Protein AF-A0A8T4PT41-F1 (afdb_monomer_lite)

Radius of gyration: 22.17 Å; chains: 1; bounding box: 47×34×64 Å

Secondary structure (DSSP, 8-state):
---------HHHHHHHHH-TTS-HHHHHHHHHHHHHHHHHT---HHHHHTTS-HHHHHHHHS--HHHHHHHHHHHHHHHHHHHHHHHHHS-----

Sequence (95 aa):
MAHITLSISDEIYREIKSYPQIKWSEAAREGIRKQLSQLKGVISGKELLKRLSPETQKALLELPDSKWIEGYNKMKEGEKRRLKLLTQVLPSKKK

Foldseek 3Di:
DDDDDDDDDPVVVVVVVVCPVDPVVVVVVVVVVVVVCVVVVHDDPVRVLVPDDPVVNVCVVVDDVVVVVVVVVVVVVVVVVVVVVVVVPDPPPDD

Structure (mmCIF, N/CA/C/O backbone):
data_AF-A0A8T4PT41-F1
#
_entry.id   AF-A0A8T4PT41-F1
#
loop_
_atom_site.group_PDB
_atom_site.id
_atom_site.type_symbol
_atom_site.label_atom_id
_atom_site.label_alt_id
_atom_site.label_comp_id
_atom_site.label_asym_id
_atom_site.label_entity_id
_atom_site.label_seq_id
_atom_site.pdbx_PDB_ins_code
_atom_site.Cartn_x
_atom_site.Cartn_y
_atom_site.Cartn_z
_atom_site.occupancy
_atom_site.B_iso_or_equiv
_atom_site.auth_seq_id
_atom_site.auth_comp_id
_atom_site.auth_asym_id
_atom_site.auth_atom_id
_atom_site.pdbx_PDB_model_num
ATOM 1 N N . MET A 1 1 ? -17.515 15.371 -2.299 1.00 66.94 1 MET A N 1
ATOM 2 C CA . MET A 1 1 ? -17.036 14.393 -1.295 1.00 66.94 1 MET A CA 1
ATOM 3 C C . MET A 1 1 ? -18.156 13.387 -1.087 1.00 66.94 1 MET A C 1
ATOM 5 O O . MET A 1 1 ? -19.300 13.817 -1.059 1.00 66.94 1 MET A O 1
ATOM 9 N N . ALA A 1 2 ? -17.874 12.085 -1.049 1.00 81.31 2 ALA A N 1
ATOM 10 C CA . ALA A 1 2 ? -18.911 11.076 -0.823 1.00 81.31 2 ALA A CA 1
ATOM 11 C C . ALA A 1 2 ? -18.999 10.758 0.673 1.00 81.31 2 ALA A C 1
ATOM 13 O O . ALA A 1 2 ? -17.964 10.623 1.329 1.00 81.31 2 ALA A O 1
ATOM 14 N N . HIS A 1 3 ? -20.218 10.644 1.195 1.00 87.62 3 HIS A N 1
ATOM 15 C CA . HIS A 1 3 ? -20.478 10.250 2.575 1.00 87.62 3 HIS A CA 1
ATOM 16 C C . HIS A 1 3 ? -21.026 8.829 2.578 1.00 87.62 3 HIS A C 1
ATOM 18 O O . HIS A 1 3 ? -21.936 8.515 1.814 1.00 87.62 3 HIS A O 1
ATOM 24 N N . ILE A 1 4 ? -20.448 7.978 3.419 1.00 86.88 4 ILE A N 1
ATOM 25 C CA . ILE A 1 4 ? -20.920 6.615 3.633 1.00 86.88 4 ILE A CA 1
ATOM 26 C C . ILE A 1 4 ? -21.193 6.426 5.120 1.00 86.88 4 ILE A C 1
ATOM 28 O O . ILE A 1 4 ? -20.423 6.896 5.958 1.00 86.88 4 ILE A O 1
ATOM 32 N N . THR A 1 5 ? -22.280 5.730 5.429 1.00 89.25 5 THR A N 1
ATOM 33 C CA . THR A 1 5 ? -22.591 5.273 6.783 1.00 89.25 5 THR A CA 1
ATOM 34 C C . THR A 1 5 ? -22.280 3.786 6.841 1.00 89.25 5 THR A C 1
ATOM 36 O O . THR A 1 5 ? -22.713 3.033 5.970 1.00 89.25 5 THR A O 1
ATOM 39 N N . LEU A 1 6 ? -21.496 3.368 7.832 1.00 87.06 6 LEU A N 1
ATOM 40 C CA . LEU A 1 6 ? -21.105 1.974 8.030 1.00 87.06 6 LEU A CA 1
ATOM 41 C C . LEU A 1 6 ? -21.789 1.430 9.278 1.00 87.06 6 LEU A C 1
ATOM 43 O O . LEU A 1 6 ? -21.683 2.021 10.352 1.00 87.06 6 LEU A O 1
ATOM 47 N N . SER A 1 7 ? -22.456 0.290 9.134 1.00 92.06 7 SER A N 1
ATOM 48 C CA . SER A 1 7 ? -22.923 -0.500 10.268 1.00 92.06 7 SER A CA 1
ATOM 49 C C . SER A 1 7 ? -21.758 -1.324 10.812 1.00 92.06 7 SER A C 1
ATOM 51 O O . SER A 1 7 ? -21.108 -2.053 10.065 1.00 92.06 7 SER A O 1
ATOM 53 N N . ILE A 1 8 ? -21.495 -1.200 12.109 1.00 92.25 8 ILE A N 1
ATOM 54 C CA . ILE A 1 8 ? -20.489 -1.970 12.850 1.00 92.25 8 ILE A CA 1
ATOM 55 C C . ILE A 1 8 ? -21.145 -2.567 14.095 1.00 92.25 8 ILE A C 1
ATOM 57 O O . ILE A 1 8 ? -22.199 -2.089 14.514 1.00 92.25 8 ILE A O 1
ATOM 61 N N . SER A 1 9 ? -20.547 -3.606 14.679 1.00 96.62 9 SER A N 1
ATOM 62 C CA . SER A 1 9 ? -21.049 -4.167 15.935 1.00 96.62 9 SER A CA 1
ATOM 63 C C . SER A 1 9 ? -20.890 -3.171 17.088 1.00 96.62 9 SER A C 1
ATOM 65 O O . SER A 1 9 ? -19.962 -2.355 17.105 1.00 96.62 9 SER A O 1
ATOM 67 N N . AS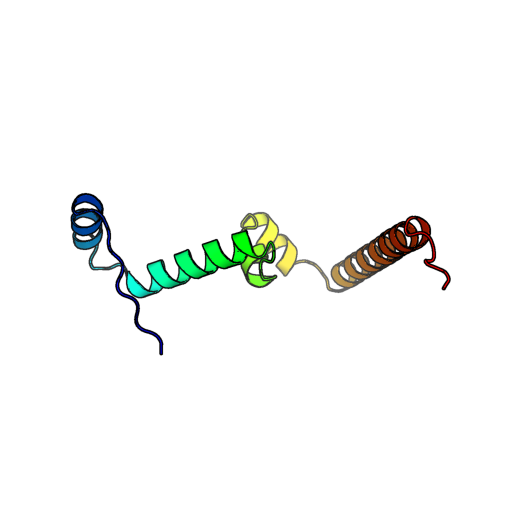P A 1 10 ? -21.773 -3.271 18.084 1.00 95.81 10 ASP A N 1
ATOM 68 C CA . ASP A 1 10 ? -21.714 -2.438 19.291 1.00 95.81 10 ASP A CA 1
ATOM 69 C C . ASP A 1 10 ? -20.386 -2.590 20.042 1.00 95.81 10 ASP A C 1
ATOM 71 O O . ASP A 1 10 ? -19.890 -1.632 20.633 1.00 95.81 10 ASP A O 1
ATOM 75 N N . GLU A 1 11 ? -19.796 -3.784 20.000 1.00 97.00 11 GLU A N 1
ATOM 76 C CA . GLU A 1 11 ? -18.487 -4.073 20.583 1.00 97.00 11 GLU A CA 1
ATOM 77 C C . GLU A 1 11 ? -17.389 -3.215 19.941 1.00 97.00 11 GLU A C 1
ATOM 79 O O . GLU A 1 11 ? -16.710 -2.462 20.641 1.00 97.00 11 GLU A O 1
ATOM 84 N N . ILE A 1 12 ? -17.301 -3.221 18.606 1.00 95.56 12 ILE A N 1
ATOM 85 C CA . ILE A 1 12 ? -16.325 -2.411 17.865 1.00 95.56 12 ILE A CA 1
ATOM 86 C C . ILE A 1 12 ? -16.588 -0.920 18.087 1.00 95.56 12 ILE A C 1
ATOM 88 O O . ILE A 1 12 ? -15.653 -0.142 18.252 1.00 95.56 12 ILE A O 1
ATOM 92 N N . TYR A 1 13 ? -17.853 -0.493 18.123 1.00 94.38 13 TYR A N 1
ATOM 93 C CA . TYR A 1 13 ? -18.186 0.909 18.375 1.00 94.38 13 TYR A CA 1
ATOM 94 C C . TYR A 1 13 ? -17.706 1.389 19.753 1.00 94.38 13 TYR A C 1
ATOM 96 O O . TYR A 1 13 ? -17.185 2.503 19.875 1.00 94.38 13 TYR A O 1
ATOM 104 N N . ARG A 1 14 ? -17.861 0.556 20.792 1.00 96.31 14 ARG A N 1
ATOM 105 C CA . ARG A 1 14 ? -17.376 0.855 22.148 1.00 96.31 14 ARG A CA 1
ATOM 106 C C . ARG A 1 14 ? -15.854 0.940 22.192 1.00 96.31 14 ARG A C 1
ATOM 108 O O . ARG A 1 14 ? -15.332 1.869 22.802 1.00 96.31 14 ARG A O 1
ATOM 115 N N . GLU A 1 15 ? -15.165 0.026 21.518 1.00 95.81 15 GLU A N 1
ATOM 116 C CA . GLU A 1 15 ? -13.704 0.026 21.434 1.00 95.81 15 GLU A CA 1
ATOM 117 C C . GLU A 1 15 ? -13.182 1.250 20.670 1.00 95.81 15 GLU A C 1
ATOM 119 O O . GLU A 1 15 ? -12.313 1.965 21.143 1.00 95.81 15 GLU A O 1
ATOM 124 N N . ILE A 1 16 ? -13.785 1.603 19.536 1.00 94.88 16 ILE A N 1
ATOM 125 C CA . ILE A 1 16 ? -13.439 2.822 18.787 1.00 94.88 16 ILE A CA 1
ATOM 126 C C . ILE A 1 16 ? -13.564 4.076 19.664 1.00 94.88 16 ILE A C 1
ATOM 128 O O . ILE A 1 16 ? -12.707 4.966 19.628 1.00 94.88 16 ILE A O 1
ATOM 132 N N . LYS A 1 17 ? -14.627 4.147 20.474 1.00 94.31 17 LYS A N 1
ATOM 133 C CA . LYS A 1 17 ? -14.881 5.272 21.381 1.00 94.31 17 LYS A CA 1
ATOM 134 C C . LYS A 1 17 ? -13.849 5.418 22.493 1.00 94.31 17 LYS A C 1
ATOM 136 O O . LYS A 1 17 ? -13.676 6.539 22.969 1.00 94.31 17 LYS A O 1
ATOM 141 N N . SER A 1 18 ? -13.175 4.347 22.910 1.00 97.00 18 SER A N 1
ATOM 142 C CA . SER A 1 18 ? -12.137 4.442 23.943 1.00 97.00 18 SER A CA 1
ATOM 143 C C . SER A 1 18 ? -10.836 5.074 23.427 1.00 97.00 18 SER A C 1
ATOM 145 O O . SER A 1 18 ? -10.005 5.478 24.239 1.00 97.00 18 SER A O 1
ATOM 147 N N . TYR A 1 19 ? -10.690 5.259 22.107 1.00 96.44 19 TYR A N 1
ATOM 148 C CA . TYR A 1 19 ? -9.525 5.896 21.479 1.00 96.44 19 TYR A CA 1
ATOM 149 C C . TYR A 1 19 ? -9.900 7.150 20.657 1.00 96.44 19 TYR A C 1
ATOM 151 O O . TYR A 1 19 ? -9.768 7.161 19.426 1.00 96.44 19 TYR A O 1
ATOM 159 N N . PRO A 1 20 ? -10.352 8.246 21.300 1.00 93.12 20 PRO A N 1
ATOM 160 C CA . PRO A 1 20 ? -10.777 9.470 20.610 1.00 93.12 20 PRO A CA 1
ATOM 161 C C . PRO A 1 20 ? -9.639 10.218 19.892 1.00 93.12 20 PRO A C 1
ATOM 163 O O . PRO A 1 20 ? -9.895 11.022 18.999 1.00 93.12 20 PRO A O 1
ATOM 166 N N . GLN A 1 21 ? -8.379 9.954 20.248 1.00 95.75 21 GLN A N 1
ATOM 167 C CA . GLN A 1 21 ? -7.196 10.519 19.592 1.00 95.75 21 GLN A CA 1
ATOM 168 C C . GLN A 1 21 ? -7.008 10.024 18.148 1.00 95.75 21 GLN A 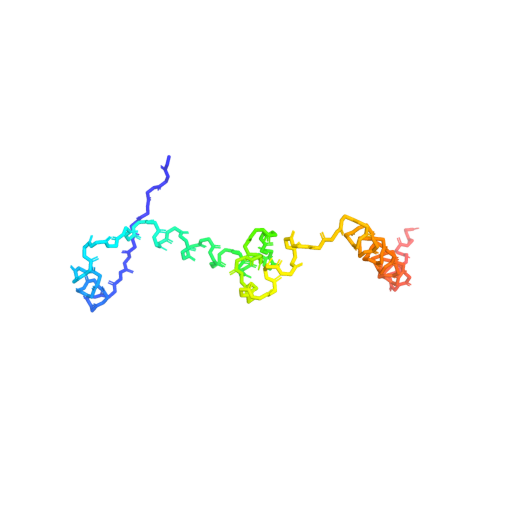C 1
ATOM 170 O O . GLN A 1 21 ? -6.263 10.629 17.374 1.00 95.75 21 GLN A O 1
ATOM 175 N N . ILE A 1 22 ? -7.663 8.922 17.771 1.00 93.94 22 ILE A N 1
ATOM 176 C CA . ILE A 1 22 ? -7.555 8.337 16.436 1.00 93.94 22 ILE A CA 1
ATOM 177 C C . ILE A 1 22 ? -8.531 9.035 15.483 1.00 93.94 22 ILE A C 1
ATOM 179 O O . ILE A 1 22 ? -9.729 9.150 15.736 1.00 93.94 22 ILE A O 1
ATOM 183 N N . LYS A 1 23 ? -8.033 9.452 14.312 1.00 95.31 23 LYS A N 1
ATOM 184 C CA . LYS A 1 23 ? -8.870 9.971 13.220 1.00 95.31 23 LYS A CA 1
ATOM 185 C C . LYS A 1 23 ? -9.549 8.817 12.479 1.00 95.31 23 LYS A C 1
ATOM 187 O O . LYS A 1 23 ? -9.125 8.434 11.390 1.00 95.31 23 LYS A O 1
ATOM 192 N N . TRP A 1 24 ? -10.619 8.276 13.053 1.00 93.00 24 TRP A N 1
ATOM 193 C CA . TRP A 1 24 ? -11.314 7.090 12.535 1.00 93.00 24 TRP A CA 1
ATOM 194 C C . TRP A 1 24 ? -11.782 7.213 11.079 1.00 93.00 24 TRP A C 1
ATOM 196 O O . TRP A 1 24 ? -11.683 6.251 10.321 1.00 93.00 24 TRP A O 1
ATOM 206 N N . SER A 1 25 ? -12.184 8.405 10.630 1.00 89.56 25 SER A N 1
ATOM 207 C CA . SER A 1 25 ? -12.535 8.646 9.222 1.00 89.56 25 SER A CA 1
ATOM 208 C C . SER A 1 25 ? -11.346 8.516 8.260 1.00 89.56 25 SER A C 1
ATOM 210 O O . SER A 1 25 ? -11.543 8.217 7.083 1.00 89.56 25 SER A O 1
ATOM 212 N N . GLU A 1 26 ? -10.118 8.778 8.718 1.00 91.25 26 GLU A N 1
ATOM 213 C CA . GLU A 1 26 ? -8.897 8.536 7.937 1.00 91.25 26 GLU A CA 1
ATOM 214 C C . GLU A 1 26 ? -8.566 7.043 7.928 1.00 91.25 26 GLU A C 1
ATOM 216 O O . GLU A 1 26 ? -8.378 6.472 6.857 1.00 91.25 26 GLU A O 1
ATOM 221 N N . ALA A 1 27 ? -8.610 6.397 9.098 1.00 92.44 27 ALA A N 1
ATOM 222 C CA . ALA A 1 27 ? -8.377 4.960 9.231 1.00 92.44 27 ALA A CA 1
ATOM 223 C C . ALA A 1 27 ? -9.341 4.140 8.352 1.00 92.44 27 ALA A C 1
ATOM 225 O O . ALA A 1 27 ? -8.917 3.235 7.633 1.00 92.44 27 ALA A O 1
ATOM 226 N N . ALA A 1 28 ? -10.626 4.510 8.320 1.00 92.25 28 ALA A N 1
ATOM 227 C CA . ALA A 1 28 ? -11.620 3.893 7.445 1.00 92.25 28 ALA A C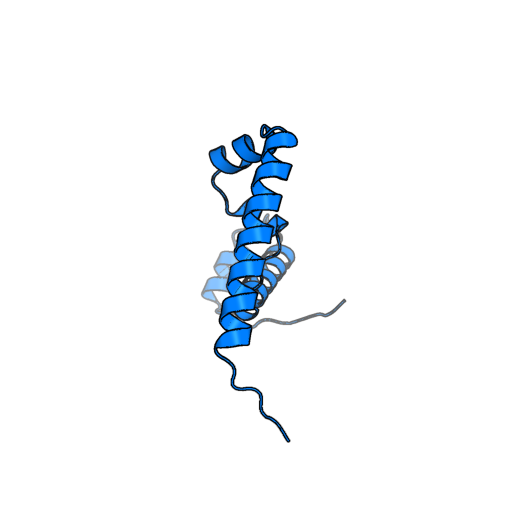A 1
ATOM 228 C C . ALA A 1 28 ? -11.274 4.078 5.958 1.00 92.25 28 ALA A C 1
ATOM 230 O O . ALA A 1 28 ? -11.340 3.126 5.179 1.00 92.25 28 ALA A O 1
ATOM 231 N N . ARG A 1 29 ? -10.850 5.284 5.550 1.00 91.94 29 ARG A N 1
ATOM 232 C CA . ARG A 1 29 ? -10.427 5.554 4.166 1.00 91.94 29 ARG A CA 1
ATOM 233 C C . ARG A 1 29 ? -9.197 4.738 3.772 1.00 91.94 29 ARG A C 1
ATOM 235 O O . ARG A 1 29 ? -9.160 4.219 2.656 1.00 91.94 29 ARG A O 1
ATOM 242 N N . GLU A 1 30 ? -8.214 4.596 4.657 1.00 90.94 30 GLU A N 1
ATOM 243 C CA . GLU A 1 30 ? -7.045 3.745 4.412 1.00 90.94 30 GLU A CA 1
ATOM 244 C C . GLU A 1 30 ? -7.421 2.264 4.316 1.00 90.94 30 GLU A C 1
ATOM 246 O O . GLU A 1 30 ? -6.973 1.583 3.391 1.00 90.94 30 GLU A O 1
ATOM 251 N N . GLY A 1 31 ? -8.304 1.782 5.194 1.00 91.44 31 GLY A N 1
ATOM 252 C CA . GLY A 1 31 ? -8.839 0.422 5.136 1.00 91.44 31 GLY A CA 1
ATOM 253 C C . GLY A 1 31 ? -9.528 0.127 3.801 1.00 91.44 31 GLY A C 1
ATOM 254 O O . GLY A 1 31 ? -9.210 -0.866 3.148 1.00 91.44 31 GLY A O 1
ATOM 255 N N . ILE A 1 32 ? -10.398 1.032 3.340 1.00 91.31 32 ILE A N 1
ATOM 256 C CA . ILE A 1 32 ? -11.081 0.911 2.042 1.00 91.31 32 ILE A CA 1
ATOM 257 C C . ILE A 1 32 ? -10.072 0.899 0.889 1.00 91.31 32 ILE A C 1
ATOM 259 O O . ILE A 1 32 ? -10.155 0.036 0.015 1.00 91.31 32 ILE A O 1
ATOM 263 N N . ARG A 1 33 ? -9.089 1.814 0.879 1.00 87.69 33 ARG A N 1
ATOM 264 C CA . ARG A 1 33 ? -8.033 1.822 -0.151 1.00 87.69 33 ARG A CA 1
ATOM 265 C C . ARG A 1 33 ? -7.280 0.499 -0.181 1.00 87.69 33 ARG A C 1
ATOM 267 O O . ARG A 1 33 ? -7.104 -0.057 -1.258 1.00 87.69 33 ARG A O 1
ATOM 274 N N . LYS A 1 34 ? -6.901 -0.032 0.984 1.00 85.56 34 LYS A N 1
ATOM 275 C CA . LYS A 1 34 ? -6.191 -1.309 1.096 1.00 85.56 34 LYS A CA 1
ATOM 276 C C . LYS A 1 34 ? -7.004 -2.464 0.508 1.00 85.56 34 LYS A C 1
ATOM 278 O O . LYS A 1 34 ? -6.448 -3.241 -0.266 1.00 85.56 34 LYS A O 1
ATOM 283 N N . GLN A 1 35 ? -8.299 -2.545 0.822 1.00 89.12 35 GLN A N 1
ATOM 284 C CA . GLN A 1 35 ? -9.198 -3.563 0.265 1.00 89.12 35 GLN A CA 1
ATOM 285 C C . GLN A 1 35 ? -9.337 -3.428 -1.255 1.00 89.12 35 GLN A C 1
ATOM 287 O O . GLN A 1 35 ? -9.211 -4.407 -1.987 1.00 89.12 35 GLN A O 1
ATOM 292 N N . LEU A 1 36 ? -9.506 -2.202 -1.760 1.00 85.69 36 LEU A N 1
ATOM 293 C CA . LEU A 1 36 ? -9.562 -1.948 -3.200 1.00 85.69 36 LEU A CA 1
ATOM 294 C C . LEU A 1 36 ? -8.251 -2.319 -3.906 1.00 85.69 36 LEU A C 1
ATOM 296 O O . LEU A 1 36 ? -8.296 -2.883 -4.995 1.00 85.69 36 LEU A O 1
ATOM 300 N N . SER A 1 37 ? -7.095 -2.036 -3.304 1.00 79.62 37 SER A N 1
ATOM 301 C CA . SER A 1 37 ? -5.788 -2.421 -3.850 1.00 79.62 37 SER A CA 1
ATOM 302 C C . SER A 1 37 ? -5.608 -3.942 -3.883 1.00 79.62 37 SER A C 1
ATOM 304 O O . SER A 1 37 ? -5.069 -4.473 -4.852 1.00 79.62 37 SER A O 1
ATOM 306 N N . GLN A 1 38 ? -6.092 -4.657 -2.860 1.00 81.00 38 GLN A N 1
ATOM 307 C CA . GLN A 1 38 ? -6.099 -6.123 -2.839 1.00 81.00 38 GLN A CA 1
ATOM 308 C C . GLN A 1 38 ? -6.983 -6.696 -3.953 1.00 81.00 38 GLN A C 1
ATOM 310 O O . GLN A 1 38 ? -6.518 -7.538 -4.715 1.00 81.00 38 GLN A O 1
ATOM 315 N N . LEU A 1 39 ? -8.212 -6.191 -4.103 1.00 79.44 39 LEU A N 1
ATOM 316 C CA . LEU A 1 39 ? -9.142 -6.636 -5.148 1.00 79.44 39 LEU A CA 1
ATOM 317 C C . LEU A 1 39 ? -8.633 -6.344 -6.561 1.00 79.44 39 LEU A C 1
ATOM 319 O O . LEU A 1 39 ? -8.823 -7.148 -7.468 1.00 79.44 39 LEU A O 1
ATOM 323 N N . LYS A 1 40 ? -7.976 -5.199 -6.762 1.00 76.50 40 LYS A N 1
ATOM 324 C CA . LYS A 1 40 ? -7.429 -4.823 -8.071 1.00 76.50 40 LYS A CA 1
ATOM 325 C C . LYS A 1 40 ? -6.159 -5.593 -8.427 1.00 76.50 40 LYS A C 1
ATOM 327 O O . LYS A 1 40 ? -5.729 -5.504 -9.570 1.00 76.50 40 LYS A O 1
ATOM 332 N N . GLY A 1 41 ? -5.524 -6.282 -7.473 1.00 68.06 41 GLY A N 1
ATOM 333 C CA . GLY A 1 41 ? -4.196 -6.877 -7.660 1.00 68.06 41 GLY A CA 1
ATOM 334 C C . GLY A 1 41 ? -3.105 -5.847 -7.989 1.00 68.06 41 GLY A C 1
ATOM 335 O O . GLY A 1 41 ? -2.004 -6.215 -8.388 1.00 68.06 41 GLY A O 1
ATOM 336 N N . VAL A 1 42 ? -3.403 -4.552 -7.836 1.00 65.31 42 VAL A N 1
ATOM 337 C CA . VAL A 1 42 ? -2.519 -3.437 -8.173 1.00 65.31 42 VAL A CA 1
ATOM 338 C C . VAL A 1 42 ? -2.305 -2.623 -6.910 1.00 65.31 42 VAL A C 1
ATOM 340 O O . VAL A 1 42 ? -3.215 -1.963 -6.411 1.00 65.31 42 VAL A O 1
ATOM 343 N N . ILE A 1 43 ? -1.076 -2.655 -6.408 1.00 72.38 43 ILE A N 1
ATOM 344 C CA . ILE A 1 43 ? -0.592 -1.723 -5.391 1.00 72.38 43 ILE A CA 1
ATOM 345 C C . ILE A 1 43 ? 0.211 -0.628 -6.085 1.00 72.38 43 ILE A C 1
ATOM 347 O 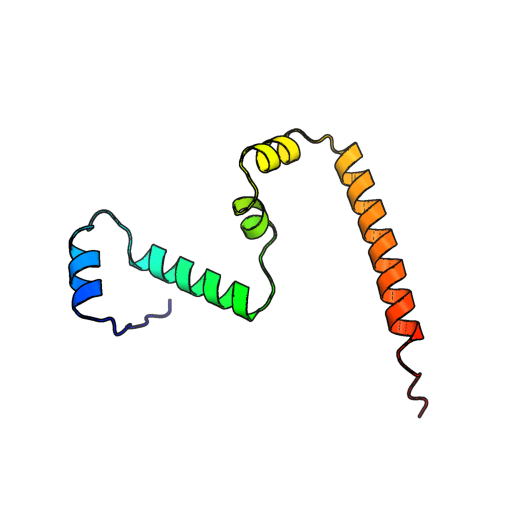O . ILE A 1 43 ? 0.945 -0.889 -7.039 1.00 72.38 43 ILE A O 1
ATOM 351 N N . SER A 1 44 ? 0.078 0.613 -5.622 1.00 75.62 44 SER A N 1
ATOM 352 C CA . SER A 1 44 ? 0.935 1.682 -6.138 1.00 75.62 44 SER A CA 1
ATOM 353 C C . SER A 1 44 ? 2.388 1.450 -5.710 1.00 75.62 44 SER A C 1
ATOM 355 O O . SER A 1 44 ? 2.642 0.890 -4.643 1.00 75.62 44 SER A O 1
ATOM 357 N N . GLY A 1 45 ? 3.357 1.937 -6.493 1.00 77.00 45 GLY A N 1
ATOM 358 C CA . GLY A 1 45 ? 4.778 1.822 -6.132 1.00 77.00 45 GLY A CA 1
ATOM 359 C C . GLY A 1 45 ? 5.094 2.416 -4.752 1.00 77.00 45 GLY A C 1
ATOM 360 O O . GLY A 1 45 ? 5.832 1.821 -3.976 1.00 77.00 45 GLY A O 1
ATOM 361 N N . LYS A 1 46 ? 4.451 3.532 -4.382 1.00 78.12 46 LYS A N 1
ATOM 362 C CA . LYS A 1 46 ? 4.584 4.141 -3.044 1.00 78.12 46 LYS A CA 1
ATOM 363 C C . LYS A 1 46 ? 4.061 3.238 -1.927 1.00 78.12 46 LYS A C 1
ATOM 365 O O . LYS A 1 46 ? 4.615 3.212 -0.835 1.00 78.12 46 LYS A O 1
ATOM 370 N N . GLU A 1 47 ? 2.981 2.518 -2.188 1.00 77.25 47 GLU A N 1
ATOM 371 C CA . GLU A 1 47 ? 2.359 1.617 -1.220 1.00 77.25 47 GLU A CA 1
ATOM 372 C C . GLU A 1 47 ? 3.139 0.307 -1.085 1.00 77.25 47 GLU A C 1
ATOM 374 O O . GLU A 1 47 ? 3.236 -0.224 0.017 1.00 77.25 47 GLU A O 1
ATOM 379 N N . LEU A 1 48 ? 3.765 -0.163 -2.171 1.00 82.88 48 LEU A N 1
ATOM 380 C CA . LEU A 1 48 ? 4.765 -1.228 -2.126 1.00 82.88 48 LEU A CA 1
ATOM 381 C C . LEU A 1 48 ? 5.974 -0.810 -1.280 1.00 82.88 48 LEU A C 1
ATOM 383 O O . LEU A 1 48 ? 6.354 -1.554 -0.383 1.00 82.88 48 LEU A O 1
ATOM 387 N N . LEU A 1 49 ? 6.530 0.387 -1.508 1.00 84.88 49 LEU A N 1
ATOM 388 C CA . LEU A 1 49 ? 7.683 0.894 -0.752 1.00 84.88 49 LEU A CA 1
ATOM 389 C C . LEU A 1 49 ? 7.417 0.916 0.759 1.00 84.88 49 LEU A C 1
ATOM 391 O O . LEU A 1 49 ? 8.259 0.465 1.526 1.00 84.88 49 LEU A O 1
ATOM 395 N N . LYS A 1 50 ? 6.219 1.345 1.182 1.00 84.00 50 LYS A N 1
ATOM 396 C CA . LYS A 1 50 ? 5.809 1.344 2.600 1.00 84.00 50 LYS A CA 1
ATOM 397 C C . LYS A 1 50 ? 5.740 -0.049 3.239 1.00 84.00 50 LYS A C 1
ATOM 399 O O . LYS A 1 50 ? 5.717 -0.139 4.461 1.00 84.00 50 LYS A O 1
ATOM 404 N N . ARG A 1 51 ? 5.646 -1.119 2.444 1.00 83.25 51 ARG A N 1
ATOM 405 C CA . ARG A 1 51 ? 5.577 -2.510 2.930 1.00 83.25 51 ARG A CA 1
ATOM 406 C C . ARG A 1 51 ? 6.944 -3.184 3.023 1.00 83.25 51 ARG A C 1
ATOM 408 O O . ARG A 1 51 ? 7.026 -4.279 3.568 1.00 83.25 51 ARG A O 1
ATOM 415 N N . LEU A 1 52 ? 7.990 -2.573 2.470 1.00 87.75 52 LEU A N 1
ATOM 416 C CA . LEU A 1 52 ? 9.349 -3.100 2.559 1.00 87.75 52 LEU A CA 1
ATOM 417 C C . LEU A 1 52 ? 9.898 -2.912 3.975 1.00 87.75 52 LEU A C 1
ATOM 419 O O . LEU A 1 52 ? 9.490 -1.984 4.678 1.00 87.75 52 LEU A O 1
ATOM 423 N N . SER A 1 53 ? 10.846 -3.761 4.379 1.00 91.12 53 SER A N 1
ATOM 424 C CA . SER A 1 53 ? 11.520 -3.597 5.669 1.00 91.12 53 SER A CA 1
ATOM 425 C C . SER A 1 53 ? 12.268 -2.253 5.726 1.00 91.12 53 SER A C 1
ATOM 427 O O . SER A 1 53 ? 12.702 -1.760 4.675 1.00 91.12 53 SER A O 1
ATOM 429 N N . PRO A 1 54 ? 12.444 -1.644 6.914 1.00 89.88 54 PRO A N 1
ATOM 430 C CA . PRO A 1 54 ? 13.170 -0.379 7.049 1.00 89.88 54 PRO A CA 1
ATOM 431 C C . PRO A 1 54 ? 14.578 -0.424 6.437 1.00 89.88 54 PRO A C 1
ATOM 433 O O . PRO A 1 54 ? 15.007 0.526 5.783 1.00 89.88 54 PRO A O 1
ATOM 436 N N . GLU A 1 55 ? 15.271 -1.555 6.578 1.00 93.56 55 GLU A N 1
ATOM 437 C CA . GLU A 1 55 ? 16.614 -1.785 6.036 1.00 93.56 55 GLU A CA 1
ATOM 438 C C . GLU A 1 55 ? 16.595 -1.754 4.504 1.00 93.56 55 GLU A C 1
ATOM 440 O O . GLU A 1 55 ? 17.441 -1.122 3.873 1.00 93.56 55 GLU A O 1
ATOM 445 N N . THR A 1 56 ? 15.582 -2.382 3.903 1.00 90.19 56 THR A N 1
ATOM 446 C CA . THR A 1 56 ? 15.401 -2.416 2.447 1.00 90.19 56 THR A CA 1
ATOM 447 C C . THR A 1 56 ? 15.066 -1.030 1.901 1.00 90.19 56 THR A C 1
ATOM 449 O O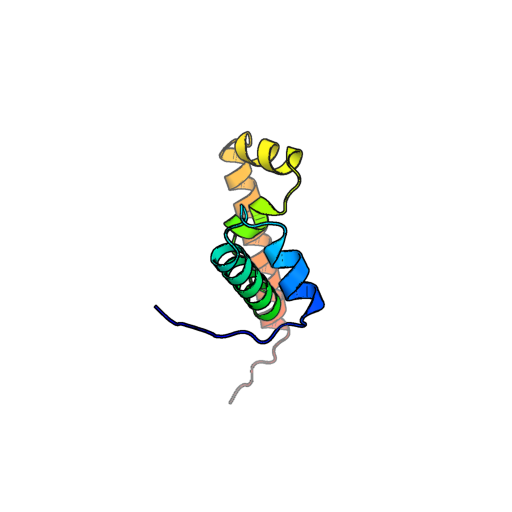 . THR A 1 56 ? 15.598 -0.626 0.870 1.00 90.19 56 THR A O 1
ATOM 452 N N . GLN A 1 57 ? 14.211 -0.271 2.593 1.00 91.00 57 GLN A N 1
ATOM 453 C CA . GLN A 1 57 ? 13.884 1.103 2.197 1.00 91.00 57 GLN A CA 1
ATOM 454 C C . GLN A 1 57 ? 15.131 1.992 2.206 1.00 91.00 57 GLN A C 1
ATOM 456 O O . GLN A 1 57 ? 15.354 2.742 1.257 1.00 91.00 57 GLN A O 1
ATOM 461 N N . LYS A 1 58 ? 15.968 1.869 3.243 1.00 92.00 58 LYS A N 1
ATOM 462 C CA . LYS A 1 58 ? 17.225 2.612 3.352 1.00 92.00 58 LYS A CA 1
ATOM 463 C C . LYS A 1 58 ? 18.199 2.247 2.230 1.00 92.00 58 LYS A C 1
ATOM 465 O O . LYS A 1 58 ? 18.709 3.139 1.559 1.00 92.00 58 LYS A O 1
ATOM 470 N N . ALA A 1 59 ? 18.373 0.955 1.958 1.00 92.00 59 ALA A N 1
ATOM 471 C CA . ALA A 1 59 ? 19.234 0.483 0.875 1.00 92.00 59 ALA A CA 1
ATOM 472 C C . ALA A 1 59 ? 18.799 1.005 -0.507 1.00 92.00 59 ALA A C 1
ATOM 474 O O . ALA A 1 59 ? 19.645 1.288 -1.349 1.00 92.00 59 ALA A O 1
ATOM 475 N N . LEU A 1 60 ? 17.491 1.164 -0.746 1.00 90.31 60 LEU A N 1
ATOM 476 C CA . LEU A 1 60 ? 16.970 1.732 -1.994 1.00 90.31 60 LEU A CA 1
ATOM 477 C C . LEU A 1 60 ? 17.249 3.235 -2.133 1.00 90.31 60 LEU A C 1
ATOM 479 O O . LEU A 1 60 ? 17.454 3.702 -3.252 1.00 90.31 60 LEU A O 1
ATOM 483 N N . LEU A 1 61 ? 17.250 3.983 -1.025 1.00 87.69 61 LEU A N 1
ATOM 484 C CA . LEU A 1 61 ? 17.560 5.419 -1.013 1.00 87.69 61 LEU A CA 1
ATOM 485 C C . LEU A 1 61 ? 19.053 5.694 -1.216 1.00 87.69 61 LEU A C 1
ATOM 487 O O . LEU A 1 61 ? 19.412 6.697 -1.822 1.00 87.69 61 LEU A O 1
ATOM 491 N N . GLU A 1 62 ? 19.911 4.807 -0.716 1.00 93.94 62 GLU A N 1
ATOM 492 C CA . GLU A 1 62 ? 21.371 4.905 -0.841 1.00 93.94 62 GLU A CA 1
ATOM 493 C C . GLU A 1 62 ? 21.896 4.298 -2.155 1.00 93.94 62 GLU A C 1
ATOM 495 O O . GLU A 1 62 ? 23.090 4.372 -2.453 1.00 93.94 62 GLU A O 1
ATOM 500 N N . LEU A 1 63 ? 21.016 3.689 -2.957 1.00 91.88 63 LEU A N 1
ATOM 501 C CA . LEU A 1 63 ? 21.392 3.020 -4.194 1.00 91.88 63 LEU A CA 1
ATOM 502 C C . LEU A 1 63 ? 21.801 4.051 -5.265 1.00 91.88 63 LEU A C 1
ATOM 504 O O . LEU A 1 63 ? 21.002 4.929 -5.594 1.00 91.88 63 LEU A O 1
ATOM 508 N N . PRO A 1 64 ? 22.992 3.935 -5.880 1.00 94.25 64 PRO A N 1
ATOM 509 C CA . PRO A 1 64 ? 23.407 4.859 -6.930 1.00 94.25 64 PRO A CA 1
ATOM 510 C C . PRO A 1 64 ? 22.564 4.695 -8.201 1.00 94.25 64 PRO A C 1
ATOM 512 O O . PRO A 1 64 ? 22.164 3.585 -8.564 1.00 94.25 64 PRO A O 1
ATOM 515 N N . ASP A 1 65 ? 22.377 5.789 -8.941 1.00 92.19 65 ASP A N 1
ATOM 516 C CA . ASP A 1 65 ? 21.577 5.826 -10.177 1.00 92.19 65 ASP A CA 1
ATOM 517 C C . ASP A 1 65 ? 22.017 4.786 -11.215 1.00 92.19 65 ASP A C 1
ATOM 519 O O . ASP A 1 65 ? 21.195 4.192 -11.912 1.00 92.19 65 ASP A O 1
ATOM 523 N N . SER A 1 66 ? 23.317 4.494 -11.287 1.00 92.94 66 SER A N 1
ATOM 524 C CA . SER A 1 66 ? 23.858 3.466 -12.183 1.00 92.94 66 SER A CA 1
ATOM 525 C C . SER A 1 66 ? 23.249 2.084 -11.924 1.00 92.94 66 SER A C 1
ATOM 527 O O . SER A 1 66 ? 22.947 1.351 -12.869 1.00 92.94 66 SER A O 1
ATOM 529 N N . LYS A 1 67 ? 22.999 1.739 -10.655 1.00 93.81 67 LYS A N 1
ATOM 530 C CA . LYS A 1 67 ? 22.356 0.481 -10.260 1.00 93.81 67 LYS A CA 1
ATOM 531 C C . LYS A 1 67 ? 20.864 0.481 -10.561 1.00 93.81 67 LYS A C 1
ATOM 533 O O . LYS A 1 67 ? 20.345 -0.551 -10.988 1.00 93.81 67 LYS A O 1
ATOM 538 N N . TRP A 1 68 ? 20.197 1.627 -10.433 1.00 90.00 68 TRP A N 1
ATOM 539 C CA . TRP A 1 68 ? 18.814 1.787 -10.888 1.00 90.00 68 TRP A CA 1
ATOM 540 C C . TRP A 1 68 ? 18.678 1.546 -12.395 1.00 90.00 68 TRP A C 1
ATOM 542 O O . TRP A 1 68 ? 17.804 0.789 -12.822 1.00 90.00 68 TRP A O 1
ATOM 552 N N . ILE A 1 69 ? 19.581 2.117 -13.197 1.00 92.62 69 ILE A N 1
ATOM 553 C CA . ILE A 1 69 ? 19.611 1.934 -14.656 1.00 92.62 69 ILE A CA 1
ATOM 554 C C . ILE A 1 69 ? 19.874 0.464 -15.018 1.00 92.62 69 ILE A C 1
ATOM 556 O O . ILE A 1 69 ? 19.181 -0.098 -15.870 1.00 92.62 69 ILE A O 1
ATOM 560 N N . GLU A 1 70 ? 20.840 -0.181 -14.355 1.00 94.00 70 GLU A N 1
ATOM 561 C CA . GLU A 1 70 ? 21.150 -1.603 -14.550 1.00 94.00 70 GLU A CA 1
ATOM 562 C C . GLU A 1 70 ? 19.920 -2.485 -14.265 1.00 94.00 70 GLU A C 1
ATOM 564 O O . GLU A 1 70 ? 19.545 -3.330 -15.085 1.00 94.00 70 GLU A O 1
ATOM 569 N N . GLY A 1 71 ? 19.259 -2.255 -13.127 1.00 91.94 71 GLY A N 1
ATOM 570 C CA . GLY A 1 71 ? 18.055 -2.979 -12.725 1.00 91.94 71 GLY A CA 1
ATOM 571 C C . GLY A 1 71 ? 16.896 -2.787 -13.704 1.00 91.94 71 GLY A C 1
ATOM 572 O O . GLY A 1 71 ? 16.255 -3.762 -14.105 1.00 91.94 71 GLY A O 1
ATOM 573 N N . TYR A 1 72 ? 16.664 -1.551 -14.153 1.00 90.56 72 TYR A N 1
ATOM 574 C CA . TYR A 1 72 ? 15.626 -1.241 -15.136 1.00 90.56 72 TYR A CA 1
ATOM 575 C C . TYR A 1 72 ? 15.858 -1.960 -16.470 1.00 90.56 72 TYR A C 1
ATOM 577 O O . TYR A 1 72 ? 14.934 -2.560 -17.023 1.00 90.56 72 TYR A O 1
ATOM 585 N N . ASN A 1 73 ? 17.096 -1.960 -16.971 1.00 94.69 73 ASN A N 1
ATOM 586 C CA . ASN A 1 73 ? 17.431 -2.641 -18.220 1.00 94.69 73 ASN A CA 1
ATOM 587 C C . ASN A 1 73 ? 17.197 -4.154 -18.116 1.00 94.69 73 ASN A C 1
ATOM 589 O O . ASN A 1 73 ? 16.549 -4.728 -18.994 1.00 94.69 73 ASN A O 1
ATOM 593 N N . LYS A 1 74 ? 17.618 -4.782 -17.009 1.00 95.25 74 LYS A N 1
ATOM 594 C CA . LYS A 1 74 ? 17.350 -6.206 -16.740 1.00 95.25 74 LYS A CA 1
ATOM 595 C C . LYS A 1 74 ? 15.851 -6.515 -16.705 1.00 95.25 74 LYS A C 1
ATOM 597 O O . LYS A 1 74 ? 15.406 -7.473 -17.339 1.00 95.25 74 LYS A O 1
ATOM 602 N N . MET A 1 75 ? 15.060 -5.693 -16.012 1.00 93.69 75 MET A N 1
ATOM 603 C CA . MET A 1 75 ? 13.603 -5.850 -15.954 1.00 93.69 75 MET A CA 1
ATOM 604 C C . MET A 1 75 ? 12.969 -5.738 -17.349 1.00 93.69 75 MET A C 1
ATOM 606 O O . MET A 1 75 ? 12.171 -6.592 -17.737 1.00 93.69 75 MET A O 1
ATOM 610 N N . LYS A 1 76 ? 13.375 -4.738 -18.141 1.00 93.62 76 LYS A N 1
ATOM 611 C CA . LYS A 1 76 ? 12.888 -4.523 -19.510 1.00 93.62 76 LYS A CA 1
ATOM 612 C C . LYS A 1 76 ? 13.204 -5.705 -20.429 1.00 93.62 76 LYS A C 1
ATOM 614 O O . LYS A 1 76 ? 12.374 -6.080 -21.256 1.00 93.62 76 LYS A O 1
ATOM 619 N N . GLU A 1 77 ? 14.385 -6.304 -20.306 1.00 94.88 77 GLU A N 1
ATOM 620 C CA . GLU A 1 77 ? 14.742 -7.510 -21.059 1.00 94.88 77 GLU A CA 1
ATOM 621 C C . GLU A 1 77 ? 13.912 -8.728 -20.653 1.00 94.88 77 GLU A C 1
ATOM 623 O O . GLU A 1 77 ? 13.434 -9.459 -21.524 1.00 94.88 77 GLU A O 1
ATOM 628 N N . GLY A 1 78 ? 13.699 -8.931 -19.351 1.00 93.69 78 GLY A N 1
ATOM 629 C CA . GLY A 1 78 ? 12.823 -9.985 -18.841 1.00 93.69 78 GLY A CA 1
ATOM 630 C C . GLY A 1 78 ? 11.395 -9.848 -19.371 1.00 93.69 78 GLY A C 1
ATOM 631 O O . GLY A 1 78 ? 10.817 -10.818 -19.861 1.00 93.69 78 GLY A O 1
ATOM 632 N N . GLU A 1 79 ? 10.864 -8.627 -19.377 1.00 90.81 79 GLU A N 1
ATOM 633 C CA . GLU A 1 79 ? 9.523 -8.341 -19.883 1.00 90.81 79 GLU A CA 1
ATOM 634 C C . GLU A 1 79 ? 9.404 -8.598 -21.391 1.00 90.81 79 GLU A C 1
ATOM 636 O O . GLU A 1 79 ? 8.442 -9.220 -21.844 1.00 90.81 79 GLU A O 1
ATOM 641 N N . LYS A 1 80 ? 10.423 -8.225 -22.180 1.00 92.19 80 LYS A N 1
ATOM 642 C CA . LYS A 1 80 ? 10.487 -8.584 -23.609 1.00 92.19 80 LYS A CA 1
ATOM 643 C C . LYS A 1 80 ? 10.431 -10.099 -23.817 1.00 92.19 80 LYS A C 1
ATOM 645 O O . LYS A 1 80 ? 9.724 -10.561 -24.712 1.00 92.19 80 LYS A O 1
ATOM 650 N N . ARG A 1 81 ? 11.161 -10.878 -23.007 1.00 92.81 81 ARG A N 1
ATOM 651 C CA . ARG A 1 81 ? 11.148 -12.351 -23.080 1.00 92.81 81 ARG A CA 1
ATOM 652 C C . ARG A 1 81 ? 9.768 -12.905 -22.725 1.00 92.81 81 ARG A C 1
ATOM 654 O O . ARG A 1 81 ? 9.246 -13.722 -23.477 1.00 92.81 81 ARG A O 1
ATOM 661 N N . ARG A 1 82 ? 9.152 -12.420 -21.642 1.00 91.31 82 ARG A N 1
ATOM 662 C CA . ARG A 1 82 ? 7.794 -12.805 -21.220 1.00 91.31 82 ARG A CA 1
ATOM 663 C C . ARG A 1 82 ? 6.765 -12.545 -22.319 1.00 91.31 82 ARG A C 1
ATOM 665 O O . ARG A 1 82 ? 5.992 -13.437 -22.653 1.00 91.31 82 ARG A O 1
ATOM 672 N N . LEU A 1 83 ? 6.783 -11.349 -22.909 1.00 89.75 83 LEU A N 1
ATOM 673 C CA . LEU A 1 83 ? 5.879 -10.981 -24.000 1.00 89.75 83 LEU A CA 1
ATOM 674 C C . LEU A 1 83 ? 6.092 -11.856 -25.235 1.00 89.75 83 LEU A C 1
ATOM 676 O O . LEU A 1 83 ? 5.112 -12.311 -25.813 1.00 89.75 83 LEU A O 1
ATOM 680 N N . LYS A 1 84 ? 7.348 -12.140 -25.604 1.00 88.31 84 LYS A N 1
ATOM 681 C CA . LYS A 1 84 ? 7.670 -13.040 -26.720 1.00 88.31 84 LYS A CA 1
ATOM 682 C C . LYS A 1 84 ? 7.113 -14.450 -26.498 1.00 88.31 84 LYS A C 1
ATOM 684 O O . LYS A 1 84 ? 6.584 -15.041 -27.430 1.00 88.31 84 LYS A O 1
ATOM 689 N N . LEU A 1 85 ? 7.204 -14.977 -25.277 1.00 87.62 85 LEU A N 1
ATOM 690 C CA . LEU A 1 85 ? 6.628 -16.281 -24.936 1.00 87.62 85 LEU A CA 1
ATOM 691 C C . LEU A 1 85 ? 5.097 -16.254 -25.025 1.00 87.62 85 LEU A C 1
ATOM 693 O O . LEU A 1 85 ? 4.500 -17.144 -25.618 1.00 87.62 85 LEU A O 1
ATOM 697 N N . LEU A 1 86 ? 4.453 -15.209 -24.505 1.00 84.75 86 LEU A N 1
ATOM 698 C CA . LEU A 1 86 ? 2.993 -15.085 -24.557 1.00 84.75 86 LEU A CA 1
ATOM 699 C C . LEU A 1 86 ? 2.454 -14.946 -25.985 1.00 84.75 86 LEU A C 1
ATOM 701 O O . LEU A 1 86 ? 1.415 -15.521 -26.301 1.00 84.75 86 LEU A O 1
ATOM 705 N N . THR A 1 87 ? 3.153 -14.221 -26.860 1.00 77.19 87 THR A N 1
ATOM 706 C CA . THR A 1 87 ? 2.746 -14.074 -28.265 1.00 77.19 87 THR A CA 1
ATOM 707 C C . THR A 1 87 ? 3.015 -15.320 -29.104 1.00 77.19 87 THR A C 1
ATOM 709 O O . THR A 1 87 ? 2.331 -15.520 -30.100 1.00 77.19 87 THR A O 1
ATOM 712 N N . GLN A 1 88 ? 3.960 -16.177 -28.706 1.00 64.69 88 GLN A N 1
ATOM 713 C CA . GLN A 1 88 ? 4.210 -17.469 -29.356 1.00 64.69 88 GLN A CA 1
ATOM 714 C C . GLN A 1 88 ? 3.193 -18.551 -28.960 1.00 64.69 88 GLN A C 1
ATOM 716 O O . GLN A 1 88 ? 2.930 -19.450 -29.752 1.00 64.69 88 GLN A O 1
ATOM 721 N N . VAL A 1 89 ? 2.618 -18.472 -27.755 1.00 59.81 89 VAL A N 1
ATOM 722 C CA . VAL A 1 89 ? 1.671 -19.475 -27.227 1.00 59.81 89 VAL A CA 1
ATOM 723 C C . VAL A 1 89 ? 0.218 -19.186 -27.633 1.00 59.81 89 VAL A C 1
ATOM 725 O O . VAL A 1 89 ? -0.611 -20.093 -27.641 1.00 59.81 89 VAL A O 1
ATOM 728 N N . LEU A 1 90 ? -0.116 -17.950 -28.020 1.00 54.81 90 LEU A N 1
ATOM 729 C CA . LEU A 1 90 ? -1.443 -17.623 -28.546 1.00 54.81 90 LEU A CA 1
ATOM 730 C C . LEU A 1 90 ? -1.507 -17.975 -30.042 1.00 54.81 90 LEU A C 1
ATOM 732 O O . LEU A 1 90 ? -0.843 -17.304 -30.837 1.00 54.81 90 LEU A O 1
ATOM 736 N N . PRO A 1 91 ? -2.295 -18.986 -30.467 1.00 55.09 91 PRO A N 1
ATOM 737 C CA . PRO A 1 91 ? -2.436 -19.278 -31.883 1.00 55.09 91 PRO A CA 1
ATOM 738 C C . PRO A 1 91 ? -2.991 -18.033 -32.566 1.00 55.09 91 PRO A C 1
ATOM 740 O O . PRO A 1 91 ? -3.989 -17.458 -32.119 1.00 55.09 91 PRO A O 1
ATOM 743 N N . SER A 1 92 ? -2.342 -17.609 -33.652 1.00 58.75 92 SER A N 1
ATOM 744 C CA . SER A 1 92 ? -2.903 -16.604 -34.541 1.00 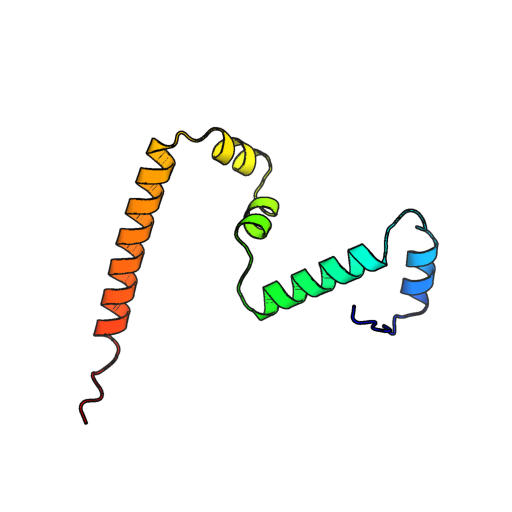58.75 92 SER A CA 1
ATOM 745 C C . SER A 1 92 ? -4.289 -17.095 -34.949 1.00 58.75 92 SER A C 1
ATOM 747 O O . SER A 1 92 ? -4.394 -18.009 -35.769 1.00 58.75 92 SER A O 1
ATOM 749 N N . LYS A 1 93 ? -5.354 -16.527 -34.372 1.00 54.41 93 LYS A N 1
ATOM 750 C CA . LYS A 1 93 ? -6.700 -16.629 -34.935 1.00 54.41 93 LYS A CA 1
ATOM 751 C C . LYS A 1 93 ? -6.651 -15.899 -36.275 1.00 54.41 93 LYS A C 1
ATOM 753 O O . LYS A 1 93 ? -6.977 -14.719 -36.362 1.00 54.41 93 LYS A O 1
ATOM 758 N N . LYS A 1 94 ? -6.133 -16.585 -37.294 1.00 47.72 94 LYS A N 1
ATOM 759 C CA . LYS A 1 94 ? -6.262 -16.188 -38.686 1.00 47.72 94 LYS A CA 1
ATOM 760 C C . LYS A 1 94 ? -7.742 -16.354 -39.022 1.00 47.72 94 LYS A C 1
ATOM 762 O O . LYS A 1 94 ? -8.273 -17.457 -38.916 1.00 47.72 94 LYS A O 1
ATOM 767 N N . LYS A 1 95 ? -8.387 -15.214 -39.272 1.00 42.62 95 LYS A N 1
ATOM 768 C CA . LYS A 1 95 ? -9.622 -15.126 -40.051 1.00 42.62 95 LYS A CA 1
ATOM 769 C C . LYS A 1 95 ? -9.358 -15.607 -41.470 1.00 42.62 95 LYS A C 1
ATOM 771 O O . LYS A 1 95 ? -8.208 -15.411 -41.928 1.00 42.62 95 LYS A O 1
#

pLDDT: mean 86.05, std 11.77, range [42.62, 97.0]